Protein AF-A0A956JIP9-F1 (afdb_monomer_lite)

Structure (mmCIF, N/CA/C/O backbone):
data_AF-A0A956JIP9-F1
#
_entry.id   AF-A0A956JIP9-F1
#
loop_
_atom_site.group_PDB
_atom_site.id
_atom_site.type_symbol
_atom_site.label_atom_id
_atom_site.label_alt_id
_atom_site.label_comp_id
_atom_site.label_asym_id
_atom_site.label_entity_id
_atom_site.label_seq_id
_atom_site.pdbx_PDB_ins_code
_atom_site.Cartn_x
_atom_site.Cartn_y
_atom_site.Cartn_z
_atom_site.occupancy
_atom_site.B_iso_or_equiv
_atom_site.auth_seq_id
_atom_site.auth_comp_id
_atom_site.auth_asym_id
_atom_site.auth_atom_id
_atom_site.pdbx_PDB_model_num
ATOM 1 N N . GLY A 1 1 ? 8.758 0.349 -4.630 1.00 70.88 1 GLY A N 1
ATOM 2 C CA . GLY A 1 1 ? 10.143 -0.131 -4.727 1.00 70.88 1 GLY A CA 1
ATOM 3 C C . GLY A 1 1 ? 10.447 -0.429 -6.171 1.00 70.88 1 GLY A C 1
ATOM 4 O O . GLY A 1 1 ? 9.636 -0.104 -7.033 1.00 70.88 1 GLY A O 1
ATOM 5 N 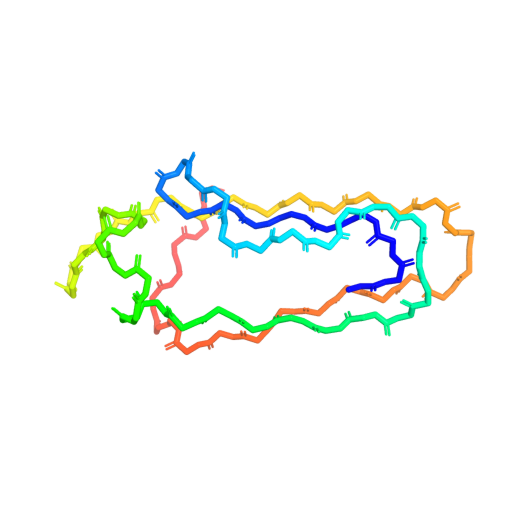N . ASP A 1 2 ? 11.604 -1.003 -6.424 1.00 69.44 2 ASP A N 1
ATOM 6 C CA . ASP A 1 2 ? 12.094 -1.479 -7.720 1.00 69.44 2 ASP A CA 1
ATOM 7 C C . ASP A 1 2 ? 11.946 -2.996 -7.907 1.00 69.44 2 ASP A C 1
ATOM 9 O O . ASP A 1 2 ? 12.210 -3.523 -8.980 1.00 69.44 2 ASP A O 1
ATOM 13 N N . ASP A 1 3 ? 11.425 -3.684 -6.901 1.00 80.94 3 ASP A N 1
ATOM 14 C CA . ASP A 1 3 ? 11.001 -5.071 -7.008 1.00 80.94 3 ASP A CA 1
ATOM 15 C C . ASP A 1 3 ? 9.782 -5.309 -6.101 1.00 80.94 3 ASP A C 1
ATOM 17 O O . ASP A 1 3 ? 9.040 -4.375 -5.769 1.00 80.94 3 ASP A O 1
ATOM 21 N N . ASP A 1 4 ? 9.594 -6.553 -5.683 1.00 87.50 4 ASP A N 1
ATOM 22 C CA . ASP A 1 4 ? 8.469 -7.036 -4.908 1.00 87.50 4 ASP A CA 1
ATOM 23 C C . ASP A 1 4 ? 8.247 -6.252 -3.596 1.00 87.50 4 ASP A C 1
ATOM 25 O O . ASP A 1 4 ? 9.064 -6.268 -2.664 1.00 87.50 4 ASP A O 1
ATOM 29 N N . LEU A 1 5 ? 7.092 -5.585 -3.500 1.00 90.00 5 LEU A N 1
ATOM 30 C CA . LEU A 1 5 ? 6.614 -4.930 -2.283 1.00 90.00 5 LEU A CA 1
ATOM 31 C C . LEU A 1 5 ? 5.113 -5.161 -2.076 1.00 90.00 5 LEU A C 1
ATOM 33 O O . LEU A 1 5 ? 4.282 -4.776 -2.901 1.00 90.00 5 LEU A O 1
ATOM 37 N N . TRP A 1 6 ? 4.764 -5.684 -0.902 1.00 93.19 6 TRP A N 1
ATOM 38 C CA . TRP A 1 6 ? 3.385 -5.800 -0.439 1.00 93.19 6 TRP A CA 1
ATOM 39 C C . TRP A 1 6 ? 3.218 -5.177 0.938 1.00 93.19 6 TRP A C 1
ATOM 41 O O . TRP A 1 6 ? 4.047 -5.351 1.831 1.00 93.19 6 TRP A O 1
ATOM 51 N N . THR A 1 7 ? 2.107 -4.476 1.131 1.00 93.62 7 THR A N 1
ATOM 52 C CA . THR A 1 7 ? 1.687 -3.986 2.444 1.00 93.62 7 THR A CA 1
ATOM 53 C C . THR A 1 7 ? 0.287 -4.482 2.732 1.00 93.62 7 THR A C 1
ATOM 55 O O . THR A 1 7 ? -0.637 -4.248 1.948 1.00 93.62 7 THR A O 1
ATOM 58 N N . PHE A 1 8 ? 0.131 -5.131 3.877 1.00 95.25 8 PHE A N 1
ATOM 59 C CA . PHE A 1 8 ? -1.145 -5.561 4.414 1.00 95.25 8 PHE A CA 1
ATOM 60 C C . PHE A 1 8 ? -1.512 -4.689 5.607 1.00 95.25 8 PHE A C 1
ATOM 62 O O . PHE A 1 8 ? -0.665 -4.340 6.426 1.00 95.25 8 PHE A O 1
ATOM 69 N N . ILE A 1 9 ? -2.791 -4.350 5.707 1.00 95.31 9 ILE A N 1
ATOM 70 C CA . ILE A 1 9 ? -3.366 -3.652 6.853 1.00 95.31 9 ILE A CA 1
ATOM 71 C C . ILE A 1 9 ? -4.552 -4.476 7.314 1.00 95.31 9 ILE A C 1
ATOM 73 O O . ILE A 1 9 ? -5.427 -4.808 6.511 1.00 95.31 9 ILE A O 1
ATOM 77 N N . ASN A 1 10 ? -4.572 -4.825 8.600 1.00 95.94 10 ASN A N 1
ATOM 78 C CA . ASN A 1 10 ? -5.616 -5.667 9.178 1.00 95.94 10 ASN A CA 1
ATOM 79 C C . ASN A 1 10 ? -5.790 -6.996 8.405 1.00 95.94 10 ASN A C 1
ATOM 81 O O . ASN A 1 10 ? -6.905 -7.430 8.113 1.00 95.94 10 ASN A O 1
ATOM 85 N N . GLY A 1 11 ? -4.666 -7.597 7.991 1.00 96.25 11 GLY A N 1
ATOM 86 C CA . GLY A 1 11 ? -4.632 -8.836 7.206 1.00 96.25 11 GLY A CA 1
ATOM 87 C C . GLY A 1 11 ? -5.123 -8.713 5.756 1.00 96.25 11 GLY A C 1
ATOM 88 O O . GLY A 1 11 ? -5.280 -9.730 5.084 1.00 96.25 11 GLY A O 1
ATOM 89 N N . LYS A 1 12 ? -5.380 -7.497 5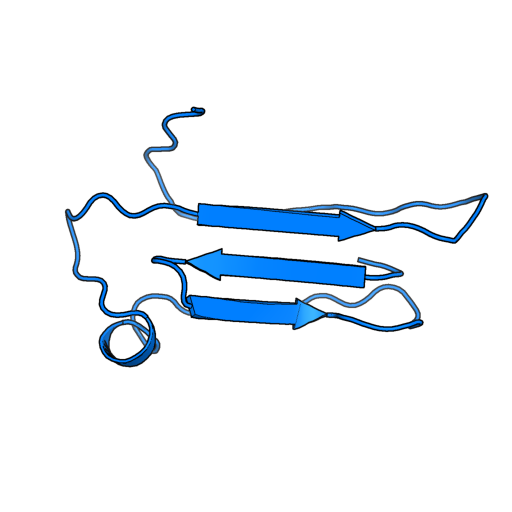.253 1.00 96.94 12 LYS A N 1
ATOM 90 C CA . LYS A 1 12 ? -5.878 -7.250 3.891 1.00 96.94 12 LYS A CA 1
ATOM 91 C C . LYS A 1 12 ? -4.863 -6.481 3.059 1.00 96.94 12 LYS A C 1
ATOM 93 O O . LYS A 1 12 ? -4.230 -5.555 3.557 1.00 96.94 12 LYS A O 1
ATOM 98 N N . LEU A 1 13 ? -4.722 -6.859 1.790 1.00 96.19 13 LEU A N 1
ATOM 99 C CA . LEU A 1 13 ? -3.744 -6.277 0.872 1.00 96.19 13 LEU A CA 1
ATOM 100 C C . LEU A 1 13 ? -4.098 -4.816 0.560 1.00 96.19 13 LEU A C 1
ATOM 102 O O . LEU A 1 13 ? -5.087 -4.542 -0.114 1.00 96.19 13 LEU A O 1
ATOM 106 N N . ALA A 1 14 ? -3.287 -3.886 1.058 1.00 95.12 14 ALA A N 1
ATOM 107 C CA . ALA A 1 14 ? -3.479 -2.446 0.895 1.00 95.12 14 ALA A CA 1
ATOM 108 C C . ALA A 1 14 ? -2.619 -1.879 -0.246 1.00 95.12 14 ALA A C 1
ATOM 110 O O . ALA A 1 14 ? -3.087 -1.059 -1.037 1.00 95.12 14 ALA A O 1
ATOM 111 N N . ILE A 1 15 ? -1.368 -2.336 -0.359 1.00 94.00 15 ILE A N 1
ATOM 112 C CA . ILE A 1 15 ? -0.457 -1.977 -1.449 1.00 94.00 15 ILE A CA 1
ATOM 113 C C . ILE A 1 15 ? 0.091 -3.258 -2.060 1.00 94.00 15 ILE A C 1
ATOM 115 O O . ILE A 1 15 ? 0.631 -4.109 -1.361 1.00 94.00 15 ILE A O 1
ATOM 119 N N . ASP A 1 16 ? -0.035 -3.341 -3.379 1.00 93.50 16 ASP A N 1
ATOM 120 C CA . ASP A 1 16 ? 0.581 -4.362 -4.219 1.00 93.50 16 ASP A CA 1
ATOM 121 C C . ASP A 1 16 ? 1.437 -3.660 -5.269 1.00 93.50 16 ASP A C 1
ATOM 123 O O . ASP A 1 16 ? 0.907 -2.906 -6.101 1.00 93.50 16 ASP A O 1
ATOM 127 N N . LEU A 1 17 ? 2.741 -3.853 -5.133 1.00 90.56 17 LEU A N 1
ATOM 128 C CA . LEU A 1 17 ? 3.802 -3.538 -6.078 1.00 90.56 17 LEU A CA 1
ATOM 129 C C . LEU A 1 17 ? 4.644 -4.813 -6.271 1.00 90.56 17 LEU A C 1
ATOM 131 O O . LEU A 1 17 ? 5.863 -4.784 -6.190 1.00 90.56 17 LEU A O 1
ATOM 135 N N . GLY A 1 18 ? 3.981 -5.962 -6.406 1.00 86.00 18 GLY A N 1
ATOM 136 C CA . GLY A 1 18 ? 4.636 -7.219 -6.737 1.00 86.00 18 GLY A CA 1
ATOM 137 C C . GLY A 1 18 ? 5.065 -7.279 -8.203 1.00 86.00 18 GLY A C 1
ATOM 138 O O . GLY A 1 18 ? 4.378 -6.777 -9.098 1.00 86.00 18 GLY A O 1
ATOM 139 N N . GLY A 1 19 ? 6.161 -7.985 -8.450 1.00 83.31 19 GLY A N 1
ATOM 140 C CA . GLY A 1 19 ? 6.724 -8.246 -9.765 1.00 83.31 19 GLY A CA 1
ATOM 141 C C . GLY A 1 19 ? 7.922 -7.368 -10.115 1.00 83.31 19 GLY A C 1
ATOM 142 O O . GLY A 1 19 ? 8.189 -6.339 -9.509 1.00 83.31 19 GLY A O 1
ATOM 143 N N . LEU A 1 20 ? 8.634 -7.790 -11.160 1.00 81.25 20 LEU A N 1
ATOM 144 C CA . LEU A 1 20 ? 9.793 -7.074 -11.676 1.00 81.25 20 LEU A CA 1
ATOM 145 C C . LEU A 1 20 ? 9.345 -5.798 -12.401 1.00 81.25 20 LEU A C 1
ATOM 147 O O . LEU A 1 20 ? 8.674 -5.870 -13.437 1.00 81.25 20 LEU A O 1
ATOM 151 N N . HIS A 1 21 ? 9.746 -4.637 -11.895 1.00 82.81 21 HIS A N 1
ATOM 152 C CA . HIS A 1 21 ? 9.427 -3.347 -12.499 1.00 82.81 21 HIS A CA 1
ATOM 153 C C . HIS A 1 21 ? 10.503 -2.298 -12.178 1.00 82.81 21 HIS A C 1
ATOM 155 O O . HIS A 1 21 ? 11.132 -2.374 -11.136 1.00 82.81 21 HIS A O 1
ATOM 161 N N . PRO A 1 22 ? 10.704 -1.251 -12.997 1.00 80.94 22 PRO A N 1
ATOM 162 C CA . PRO A 1 22 ? 11.484 -0.085 -12.567 1.00 80.94 22 PRO A CA 1
ATOM 163 C C . PRO A 1 22 ? 10.924 0.524 -11.264 1.00 80.94 22 PRO A C 1
ATOM 165 O O . PRO A 1 22 ? 9.793 0.210 -10.901 1.00 80.94 22 PRO A O 1
ATOM 168 N N . PRO A 1 23 ? 11.638 1.434 -10.575 1.00 82.50 23 PRO A N 1
ATOM 169 C CA . PRO A 1 23 ? 11.150 2.043 -9.339 1.00 82.50 23 PRO A CA 1
ATOM 170 C C . PRO A 1 23 ? 9.720 2.599 -9.464 1.00 82.50 23 PRO A C 1
ATOM 172 O O . PRO A 1 23 ? 9.473 3.572 -10.181 1.00 82.50 23 PRO A O 1
ATOM 175 N N . LEU A 1 24 ? 8.778 1.991 -8.740 1.00 86.19 24 LEU A N 1
ATOM 176 C CA . LEU A 1 24 ? 7.383 2.414 -8.646 1.00 86.19 24 LEU A CA 1
ATOM 177 C C . LEU A 1 24 ? 7.043 2.899 -7.237 1.00 86.19 24 LEU A C 1
ATOM 179 O O . LEU A 1 24 ? 7.577 2.431 -6.225 1.00 86.19 24 LEU A O 1
ATOM 183 N N . SER A 1 25 ? 6.102 3.839 -7.183 1.00 87.88 25 SER A N 1
ATOM 184 C CA . SER A 1 25 ? 5.504 4.355 -5.952 1.00 87.88 25 SER A CA 1
ATOM 185 C C . SER A 1 25 ? 3.995 4.162 -5.992 1.00 87.88 25 SER A C 1
ATOM 187 O O . SER A 1 25 ? 3.366 4.330 -7.038 1.00 87.88 25 SER A O 1
ATOM 189 N N . LYS A 1 26 ? 3.412 3.818 -4.845 1.00 89.69 26 LYS A N 1
ATOM 190 C CA . LYS A 1 26 ? 1.971 3.635 -4.680 1.00 89.69 26 LYS A CA 1
ATOM 191 C C . LYS A 1 26 ? 1.553 4.193 -3.331 1.00 89.69 26 LYS A C 1
ATOM 193 O O . LYS A 1 26 ? 2.244 3.992 -2.337 1.00 89.69 26 LYS A O 1
ATOM 198 N N . THR A 1 27 ? 0.419 4.878 -3.328 1.00 92.50 27 THR A N 1
ATOM 199 C CA . THR A 1 27 ? -0.176 5.486 -2.138 1.00 92.50 27 THR A CA 1
ATOM 200 C C . THR A 1 27 ? -1.527 4.841 -1.894 1.00 92.50 27 THR A C 1
ATOM 202 O O . THR A 1 27 ? -2.283 4.610 -2.840 1.00 92.50 27 THR A O 1
ATOM 205 N N . VAL A 1 28 ? -1.832 4.564 -0.630 1.00 92.25 28 VAL A N 1
ATOM 206 C CA . VAL A 1 28 ? -3.156 4.126 -0.192 1.00 92.25 28 VAL A CA 1
ATOM 207 C C . VAL A 1 28 ? -3.768 5.209 0.690 1.00 92.25 28 VAL A C 1
ATOM 209 O O . VAL A 1 28 ? -3.124 5.708 1.609 1.00 92.25 28 VAL A O 1
ATOM 212 N N . ASP A 1 29 ? -5.007 5.584 0.388 1.00 94.25 29 ASP A N 1
ATOM 213 C CA . ASP A 1 29 ? -5.826 6.424 1.259 1.00 94.25 29 ASP A CA 1
ATOM 214 C C . ASP A 1 29 ? -6.597 5.507 2.218 1.00 94.25 29 ASP A C 1
ATOM 216 O O . ASP A 1 29 ? -7.462 4.733 1.795 1.00 94.25 29 ASP A O 1
ATOM 220 N N . LEU A 1 30 ? -6.240 5.554 3.503 1.00 92.38 30 LEU A N 1
ATOM 221 C CA . LEU A 1 30 ? -6.812 4.681 4.529 1.00 92.38 30 LEU A CA 1
ATOM 222 C C . LEU A 1 30 ? -8.268 5.017 4.846 1.00 92.38 30 LEU A C 1
ATOM 224 O O . LEU A 1 30 ? -9.025 4.101 5.163 1.00 92.38 30 LEU A O 1
ATOM 228 N N . ASP A 1 31 ? -8.672 6.281 4.719 1.00 92.44 31 ASP A N 1
ATOM 229 C CA . ASP A 1 31 ? -10.051 6.699 4.966 1.00 92.44 31 ASP A CA 1
ATOM 230 C C . ASP A 1 31 ? -10.946 6.219 3.822 1.00 92.44 31 ASP A C 1
ATOM 232 O O . ASP A 1 31 ? -11.991 5.602 4.048 1.00 92.44 31 ASP A O 1
ATOM 236 N N . ALA A 1 32 ? -10.494 6.403 2.577 1.00 95.94 32 ALA A N 1
ATOM 237 C CA . ALA A 1 32 ? -11.213 5.920 1.401 1.00 95.94 32 ALA A CA 1
ATOM 238 C C . ALA A 1 32 ? -11.304 4.383 1.350 1.00 95.94 32 ALA A C 1
ATOM 240 O O . ALA A 1 32 ? -12.284 3.834 0.844 1.00 95.94 32 ALA A O 1
ATOM 241 N N . GLN A 1 33 ? -10.298 3.675 1.876 1.00 96.12 33 GLN A N 1
ATOM 242 C CA . GLN A 1 33 ? -10.253 2.209 1.919 1.00 96.12 33 GLN A CA 1
ATOM 243 C C . GLN A 1 33 ? -10.752 1.617 3.246 1.00 96.12 33 GLN A C 1
ATOM 245 O O . GLN A 1 33 ? -10.739 0.395 3.399 1.00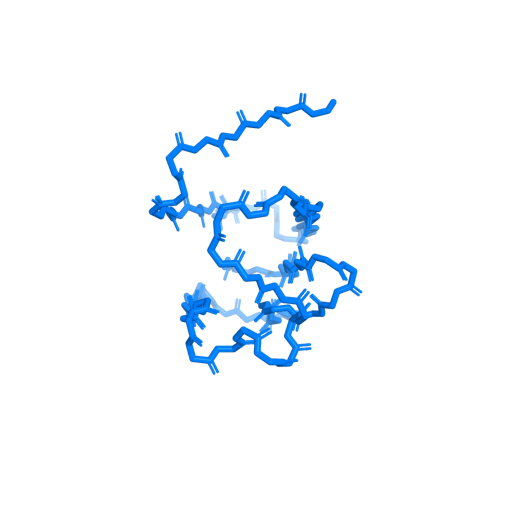 96.12 33 GLN A O 1
ATOM 250 N N . ALA A 1 34 ? -11.233 2.434 4.189 1.00 95.31 34 ALA A N 1
ATOM 251 C CA . ALA A 1 34 ? -11.553 2.006 5.551 1.00 95.31 34 ALA A CA 1
ATOM 252 C C . ALA A 1 34 ? -12.517 0.810 5.596 1.00 95.31 34 ALA A C 1
ATOM 254 O O . ALA A 1 34 ? -12.279 -0.165 6.310 1.00 95.31 34 ALA A O 1
ATOM 255 N N . ALA A 1 35 ? -13.568 0.840 4.768 1.00 96.94 35 ALA A N 1
ATOM 256 C CA . ALA A 1 35 ? -14.542 -0.245 4.672 1.00 96.94 35 ALA A CA 1
ATOM 257 C C . ALA A 1 35 ? -13.923 -1.545 4.132 1.00 96.94 35 ALA A C 1
ATOM 259 O O . ALA A 1 35 ? -14.181 -2.625 4.666 1.00 96.94 35 ALA A O 1
ATOM 260 N N . TYR A 1 36 ? -13.077 -1.446 3.101 1.00 97.31 36 TYR A N 1
ATOM 261 C CA . TYR A 1 36 ? -12.384 -2.604 2.541 1.00 97.31 36 TYR A CA 1
ATOM 262 C C . TYR A 1 36 ? -11.396 -3.180 3.552 1.00 97.31 36 TYR A C 1
ATOM 264 O O . TYR A 1 36 ? -11.453 -4.374 3.830 1.00 97.31 36 TYR A O 1
ATOM 272 N N . LEU A 1 37 ? -10.559 -2.340 4.161 1.00 96.75 37 LEU A N 1
ATOM 273 C CA . LEU A 1 37 ? -9.542 -2.733 5.139 1.00 96.75 37 LEU A CA 1
ATOM 274 C C . LEU A 1 37 ? -10.153 -3.157 6.488 1.00 96.75 37 LEU A C 1
ATOM 276 O O . LEU A 1 37 ? -9.540 -3.895 7.253 1.00 96.75 37 LEU A O 1
ATOM 280 N N . GLY A 1 38 ? -11.406 -2.790 6.761 1.00 97.06 38 GLY A N 1
ATOM 281 C CA . GLY A 1 38 ? -12.076 -3.075 8.030 1.00 97.06 38 GLY A CA 1
ATOM 282 C C . GLY A 1 38 ? -11.458 -2.306 9.197 1.00 97.06 38 GLY A C 1
ATOM 283 O O . GLY A 1 38 ? -11.282 -2.877 10.271 1.00 97.06 38 GLY A O 1
ATOM 284 N N . ILE A 1 39 ? -11.093 -1.045 8.963 1.00 95.69 39 ILE A N 1
ATOM 285 C CA . ILE A 1 39 ? -10.460 -0.165 9.948 1.00 95.69 39 ILE A CA 1
ATOM 286 C C . ILE A 1 39 ? -11.348 1.040 10.248 1.00 95.69 39 ILE A C 1
ATOM 288 O O . ILE A 1 39 ? -12.145 1.468 9.414 1.00 95.69 39 ILE A O 1
ATOM 292 N N . THR A 1 40 ? -11.198 1.599 11.443 1.00 94.94 40 THR A N 1
ATOM 293 C CA . THR A 1 40 ? -11.880 2.825 11.874 1.00 94.94 40 THR A CA 1
ATOM 294 C C . THR A 1 40 ? -10.919 3.732 12.644 1.00 94.94 40 THR A C 1
ATOM 296 O O . THR A 1 40 ? -9.994 3.215 13.282 1.00 94.94 40 THR A O 1
ATOM 299 N N . PRO A 1 41 ? -11.137 5.062 12.654 1.00 91.19 41 PRO A N 1
ATOM 300 C CA . PRO A 1 41 ? -10.310 5.987 13.425 1.00 91.19 41 PRO A CA 1
ATOM 301 C C . PRO A 1 41 ? -10.196 5.589 14.904 1.00 91.19 41 PRO A C 1
ATOM 303 O O . PRO A 1 41 ? -11.185 5.222 15.535 1.00 91.19 41 PRO A O 1
ATOM 306 N N . GLY A 1 42 ? -8.981 5.665 15.453 1.00 89.69 42 GLY A N 1
ATOM 307 C CA . GLY A 1 42 ? -8.682 5.319 16.850 1.00 89.69 42 GLY A CA 1
ATOM 308 C C . GLY A 1 42 ? -8.474 3.825 17.133 1.00 89.69 42 GLY A C 1
ATOM 309 O O . GLY A 1 42 ? -8.130 3.478 18.260 1.00 89.69 42 GLY A O 1
ATOM 310 N N . GLY A 1 43 ? -8.659 2.944 16.145 1.00 90.75 43 GLY A N 1
ATOM 311 C CA . GLY A 1 43 ? -8.348 1.521 16.280 1.00 90.75 43 GLY A CA 1
ATOM 312 C C . GLY A 1 43 ? -6.857 1.209 16.110 1.00 90.75 43 GLY A C 1
ATOM 313 O O . GLY A 1 43 ? -6.129 1.934 15.433 1.00 90.75 43 GLY A O 1
ATOM 314 N N . THR A 1 44 ? -6.424 0.089 16.690 1.00 91.50 44 THR A N 1
ATOM 315 C CA . THR A 1 44 ? -5.083 -0.479 16.491 1.00 91.50 44 THR A CA 1
ATOM 316 C C . THR A 1 44 ? -5.202 -1.721 15.621 1.00 91.50 44 THR A C 1
ATOM 318 O O . THR A 1 44 ? -5.945 -2.641 15.960 1.00 91.50 44 THR A O 1
ATOM 321 N N . TYR A 1 45 ? -4.457 -1.756 14.517 1.00 92.31 45 TYR A N 1
ATOM 322 C CA . TYR A 1 45 ? -4.501 -2.841 13.539 1.00 92.31 45 TYR A CA 1
ATOM 323 C C . TYR A 1 45 ? -3.082 -3.270 13.160 1.00 92.31 45 TYR A C 1
ATOM 325 O O . TYR A 1 45 ? -2.191 -2.418 13.127 1.00 92.31 45 TYR A O 1
ATOM 333 N N . PRO A 1 46 ? -2.857 -4.560 12.857 1.00 92.81 46 PRO A N 1
ATOM 334 C CA . PRO A 1 46 ? -1.568 -5.010 12.356 1.00 92.81 46 PRO A CA 1
ATOM 335 C C . PRO A 1 46 ? -1.293 -4.401 10.977 1.00 92.81 46 PRO A C 1
ATOM 337 O O . PRO A 1 46 ? -2.197 -4.297 10.139 1.00 92.81 46 PRO A O 1
ATOM 340 N N . MET A 1 47 ? -0.039 -4.009 10.762 1.00 92.12 47 MET A N 1
ATOM 341 C CA . MET A 1 47 ? 0.489 -3.591 9.469 1.00 92.12 47 MET A CA 1
ATOM 342 C C . MET A 1 47 ? 1.695 -4.468 9.152 1.00 92.12 47 MET A C 1
ATOM 344 O O . MET A 1 47 ? 2.723 -4.365 9.818 1.00 92.12 47 MET A O 1
ATOM 348 N N . ASP A 1 48 ? 1.561 -5.296 8.123 1.00 93.19 48 ASP A N 1
ATOM 349 C CA . ASP A 1 48 ? 2.599 -6.228 7.701 1.00 93.19 48 ASP A CA 1
ATOM 350 C C . ASP A 1 48 ? 3.182 -5.747 6.377 1.00 93.19 48 ASP A C 1
ATOM 352 O O . ASP A 1 48 ? 2.453 -5.485 5.416 1.00 93.19 48 ASP A O 1
ATOM 356 N N . ILE A 1 49 ? 4.503 -5.613 6.319 1.00 91.44 49 ILE A N 1
ATOM 357 C CA . ILE A 1 49 ? 5.208 -5.163 5.124 1.00 91.44 49 ILE A CA 1
ATOM 358 C C . ILE A 1 49 ? 6.175 -6.255 4.696 1.00 91.44 49 ILE A C 1
ATOM 360 O O . ILE A 1 49 ? 7.042 -6.667 5.463 1.00 91.44 49 ILE A O 1
ATOM 364 N N . PHE A 1 50 ? 6.038 -6.683 3.447 1.00 90.94 50 PHE A N 1
ATOM 365 C CA . PHE A 1 50 ? 6.901 -7.670 2.822 1.00 90.94 50 PHE A CA 1
ATOM 366 C C . PHE A 1 50 ? 7.622 -7.012 1.661 1.00 90.94 50 PHE A C 1
ATOM 368 O O . PHE A 1 50 ? 6.988 -6.420 0.791 1.00 90.94 50 PHE A O 1
ATOM 375 N N . HIS A 1 51 ? 8.940 -7.139 1.648 1.00 88.62 51 HIS A N 1
ATOM 376 C CA . HIS A 1 51 ? 9.775 -6.696 0.547 1.00 88.62 51 HIS A CA 1
ATOM 377 C C . HIS A 1 51 ? 10.724 -7.830 0.176 1.00 88.62 51 HIS A C 1
ATOM 379 O O . HIS A 1 51 ? 11.327 -8.446 1.059 1.00 88.62 51 HIS A O 1
ATOM 385 N N . ALA A 1 52 ? 10.831 -8.112 -1.116 1.00 86.31 52 ALA A N 1
ATOM 386 C CA . ALA A 1 52 ? 11.842 -9.000 -1.657 1.00 86.31 52 ALA A CA 1
ATOM 387 C C . ALA A 1 52 ? 12.559 -8.265 -2.787 1.00 86.31 52 ALA A C 1
ATOM 389 O O . ALA A 1 52 ? 11.916 -7.717 -3.672 1.00 86.31 52 ALA A O 1
ATOM 390 N N . GLU A 1 53 ? 13.886 -8.250 -2.731 1.00 80.12 53 GLU A N 1
ATOM 391 C CA . GLU A 1 53 ? 14.713 -7.610 -3.745 1.00 80.12 53 GLU A CA 1
ATOM 392 C C . GLU A 1 53 ? 15.565 -8.662 -4.443 1.00 80.12 53 GLU A C 1
ATOM 394 O O . GLU A 1 53 ? 16.295 -9.418 -3.791 1.00 80.12 53 GLU A O 1
ATOM 399 N N . ARG A 1 54 ? 15.447 -8.735 -5.768 1.00 78.00 54 ARG A N 1
ATOM 400 C CA . ARG A 1 54 ? 16.217 -9.646 -6.621 1.00 78.00 54 ARG A CA 1
ATOM 401 C C . ARG A 1 54 ? 17.337 -8.926 -7.361 1.00 78.00 54 ARG A C 1
ATOM 403 O O . ARG A 1 54 ? 18.197 -9.608 -7.925 1.00 78.00 54 ARG A O 1
ATOM 410 N N . HIS A 1 55 ? 17.366 -7.592 -7.364 1.00 67.69 55 HIS A N 1
ATOM 411 C CA . HIS A 1 55 ? 18.493 -6.839 -7.896 1.00 67.69 55 HIS A CA 1
ATOM 412 C C . HIS A 1 55 ? 19.699 -6.889 -6.948 1.00 67.69 55 HIS A C 1
ATOM 414 O O . HIS A 1 55 ? 19.591 -6.730 -5.734 1.00 67.69 55 HIS A O 1
ATOM 420 N N . THR A 1 56 ? 20.889 -7.100 -7.516 1.00 65.88 56 THR A N 1
ATOM 421 C CA . THR A 1 56 ? 22.164 -7.087 -6.778 1.00 65.88 56 THR A CA 1
ATOM 422 C C . THR A 1 56 ? 22.638 -5.667 -6.441 1.00 65.88 56 THR A C 1
ATOM 424 O O . THR A 1 56 ? 23.459 -5.489 -5.540 1.00 65.88 56 THR A O 1
ATOM 427 N N . ASP A 1 57 ? 22.102 -4.658 -7.140 1.00 63.59 57 ASP A N 1
ATOM 428 C CA . ASP A 1 57 ? 22.552 -3.268 -7.135 1.00 63.59 57 ASP A CA 1
ATOM 429 C C . ASP A 1 57 ? 21.312 -2.343 -7.164 1.00 63.59 57 ASP A C 1
ATOM 431 O O . ASP A 1 57 ? 20.363 -2.628 -7.886 1.00 63.59 57 ASP A O 1
ATOM 435 N N . GLN A 1 58 ? 21.344 -1.207 -6.449 1.00 64.56 58 GLN A N 1
ATOM 436 C CA . GLN A 1 58 ? 20.279 -0.176 -6.403 1.00 64.56 58 GLN A CA 1
ATOM 437 C C . GLN A 1 58 ? 18.946 -0.540 -5.707 1.00 64.56 58 GLN A C 1
ATOM 439 O O . GLN A 1 58 ? 17.944 0.090 -6.013 1.00 64.56 58 GLN A O 1
ATOM 444 N N . SER A 1 59 ? 18.944 -1.420 -4.698 1.00 66.94 59 SER A N 1
ATOM 445 C CA . SER A 1 59 ? 17.756 -1.693 -3.859 1.00 66.94 59 SER A CA 1
ATOM 446 C C . SER A 1 59 ? 17.172 -0.418 -3.231 1.00 66.94 59 SER A C 1
ATOM 448 O O . SER A 1 59 ? 17.828 0.238 -2.411 1.00 66.94 59 SER A O 1
ATOM 450 N N . ASN A 1 60 ? 15.938 -0.060 -3.601 1.00 72.38 60 ASN A N 1
ATOM 451 C CA . ASN A 1 60 ? 15.254 1.130 -3.099 1.00 72.38 60 ASN A CA 1
ATOM 452 C C . ASN A 1 60 ? 13.932 0.769 -2.406 1.00 72.38 60 ASN A C 1
ATOM 454 O O . ASN A 1 60 ? 12.877 0.611 -3.029 1.00 72.38 60 ASN A O 1
ATOM 458 N N . PHE A 1 61 ? 13.960 0.779 -1.073 1.00 79.56 61 PHE A N 1
ATOM 459 C CA . PHE A 1 61 ? 12.777 0.621 -0.233 1.00 79.56 61 PHE A CA 1
ATOM 460 C C . PHE A 1 61 ? 12.544 1.866 0.634 1.00 79.56 61 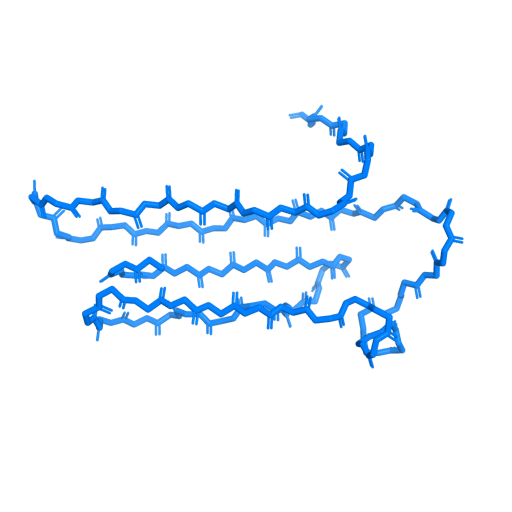PHE A C 1
ATOM 462 O O . PHE A 1 61 ? 13.391 2.259 1.436 1.00 79.56 61 PHE A O 1
ATOM 469 N N . ARG A 1 62 ? 11.378 2.500 0.468 1.00 84.00 62 ARG A N 1
ATOM 470 C CA . ARG A 1 62 ? 10.958 3.682 1.230 1.00 84.00 62 ARG A CA 1
ATOM 471 C C . ARG A 1 62 ? 9.471 3.602 1.549 1.00 84.00 62 ARG A C 1
ATOM 473 O O . ARG A 1 62 ? 8.669 3.275 0.677 1.00 84.00 62 ARG A O 1
ATOM 480 N N . ILE A 1 63 ? 9.126 3.950 2.786 1.00 84.06 63 ILE A N 1
ATOM 481 C CA . ILE A 1 63 ? 7.750 4.094 3.256 1.00 84.06 63 ILE A CA 1
ATOM 482 C C . ILE A 1 63 ? 7.607 5.458 3.914 1.00 84.06 63 ILE A C 1
ATOM 484 O O . ILE A 1 63 ? 8.380 5.811 4.802 1.00 84.06 63 ILE A O 1
ATOM 488 N N . ASP A 1 64 ? 6.583 6.189 3.492 1.00 87.06 64 ASP A N 1
ATOM 489 C CA . ASP A 1 64 ? 6.125 7.415 4.127 1.00 87.06 64 ASP A CA 1
ATOM 490 C C . ASP A 1 64 ? 4.697 7.173 4.634 1.00 87.06 64 ASP A C 1
ATOM 492 O O . ASP A 1 64 ? 3.857 6.629 3.917 1.00 87.06 64 ASP A O 1
ATOM 496 N N . THR A 1 65 ? 4.416 7.547 5.883 1.00 84.38 65 THR A N 1
ATOM 497 C CA . THR A 1 65 ? 3.097 7.358 6.499 1.00 84.38 65 THR A CA 1
ATOM 498 C C . THR A 1 65 ? 2.722 8.545 7.377 1.00 84.38 65 THR A C 1
ATOM 500 O O . THR A 1 65 ? 3.579 9.159 8.011 1.00 84.38 65 THR A O 1
ATOM 503 N N . SER A 1 66 ? 1.428 8.863 7.417 1.00 82.75 66 SER A N 1
ATOM 504 C CA . SER A 1 66 ? 0.844 9.841 8.342 1.00 82.75 66 SER A CA 1
ATOM 505 C C . SER A 1 66 ? 0.383 9.213 9.665 1.00 82.75 66 SER A C 1
ATOM 507 O O . SER A 1 66 ? -0.117 9.928 10.536 1.00 82.75 66 SER A O 1
ATOM 509 N N . ILE A 1 67 ? 0.542 7.894 9.842 1.00 82.44 67 ILE A N 1
ATOM 510 C CA . ILE A 1 67 ? 0.187 7.196 11.083 1.00 82.44 67 ILE A CA 1
ATOM 511 C C . ILE A 1 67 ? 1.085 7.709 12.217 1.00 82.44 67 ILE A C 1
ATOM 513 O O . ILE A 1 67 ? 2.295 7.497 12.216 1.00 82.44 67 ILE A O 1
ATOM 517 N N . GLN A 1 68 ? 0.482 8.377 13.203 1.00 73.62 68 GLN A N 1
ATOM 518 C CA . GLN A 1 68 ? 1.212 8.992 14.320 1.00 73.62 68 GLN A CA 1
ATOM 519 C C . GLN A 1 68 ? 1.761 7.987 15.339 1.00 73.62 68 GLN A C 1
ATOM 521 O O . GLN A 1 68 ? 2.736 8.291 16.021 1.00 73.62 68 GLN A O 1
ATOM 526 N N . CYS A 1 69 ? 1.124 6.823 15.485 1.00 72.06 69 CYS A N 1
ATOM 527 C CA . CYS A 1 69 ? 1.494 5.825 16.484 1.00 72.06 69 CYS 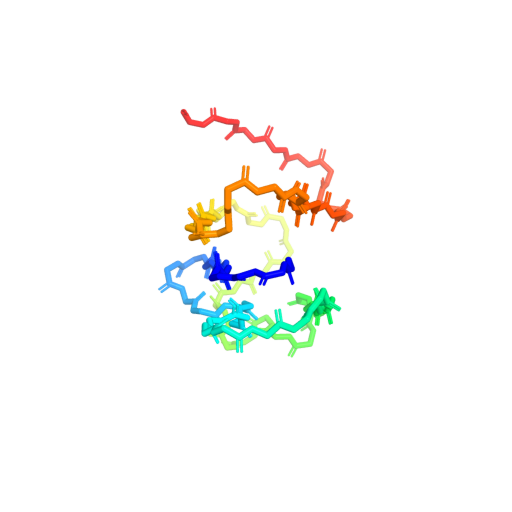A CA 1
ATOM 528 C C . CYS A 1 69 ? 1.851 4.509 15.798 1.00 72.06 69 CYS A C 1
ATOM 530 O O . CYS A 1 69 ? 0.990 3.847 15.221 1.00 72.06 69 CYS A O 1
ATOM 532 N N . PHE A 1 70 ? 3.126 4.140 15.880 1.00 72.50 70 PHE A N 1
ATOM 533 C CA . PHE A 1 70 ? 3.642 2.858 15.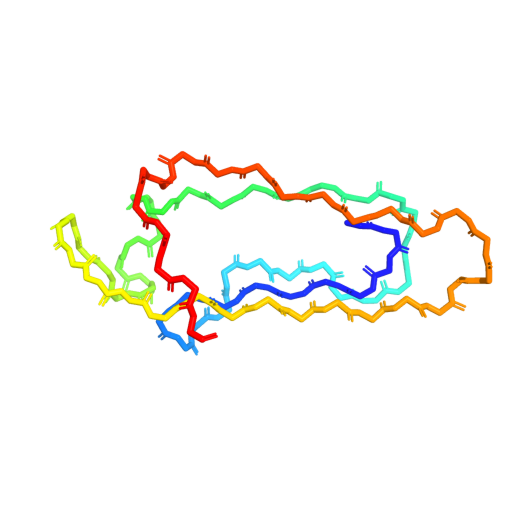426 1.00 72.50 70 PHE A CA 1
ATOM 534 C C . PHE A 1 70 ? 4.238 2.131 16.629 1.00 72.50 70 PHE A C 1
ATOM 536 O O . PHE A 1 70 ? 5.162 2.637 17.266 1.00 72.50 70 PHE A O 1
ATOM 543 N N . ILE A 1 71 ? 3.681 0.965 16.956 1.00 76.31 71 ILE A N 1
ATOM 544 C CA . ILE A 1 71 ? 4.198 0.093 18.011 1.00 76.31 71 ILE A CA 1
ATOM 545 C C . ILE A 1 71 ? 4.885 -1.077 17.301 1.00 76.31 71 ILE A C 1
ATOM 547 O O . ILE A 1 71 ? 4.179 -1.991 16.866 1.00 76.31 71 ILE A O 1
ATOM 551 N N . PRO A 1 72 ? 6.220 -1.049 17.123 1.00 69.38 72 PRO A N 1
ATOM 552 C CA . PRO A 1 72 ? 6.932 -2.194 16.573 1.00 69.38 72 PRO A CA 1
ATOM 553 C C . PRO A 1 72 ? 6.681 -3.415 17.466 1.00 69.38 72 PRO A C 1
ATOM 555 O O . PRO A 1 72 ? 6.742 -3.309 18.694 1.00 69.38 72 PRO A O 1
ATOM 558 N N . GLN A 1 73 ? 6.329 -4.534 16.836 1.00 59.62 73 GLN A N 1
ATOM 559 C CA . GLN A 1 73 ? 6.176 -5.838 17.486 1.00 59.62 73 GLN A CA 1
ATOM 560 C C . GLN A 1 73 ? 7.533 -6.535 17.574 1.00 59.62 73 GLN A C 1
ATOM 562 O O . GLN A 1 73 ? 8.309 -6.423 16.596 1.00 59.62 73 GLN A O 1
#

Secondary structure (DSSP, 8-state):
--SEEEEEETTEEEEEE-SS-SS------TTTTHHHHT--TT----EEEEEE---SS----------S-----

Foldseek 3Di:
DQEFKFKAKQNHTQDGPHGHHGDDDDDGDCVVCCVVNVHDPPDDIDMDMDDDDPDPDDDDDDDDDPPPDDDDD

Radius of gyration: 13.33 Å; chains: 1; bounding box: 37×20×31 Å

Sequence (73 aa):
GDDDLWTFINGKLAIDLGGLHPPLSKTVDLDAQAAYLGITPGGTYPMDIFHAERHTDQSNFRIDTSIQCFIPQ

pLDDT: mean 86.07, std 9.87, range [59.62, 97.31]